Protein AF-A0A2P5BSI5-F1 (afdb_monomer_lite)

Organism: Trema orientale (NCBI:txid63057)

Secondary structure (DSSP, 8-state):
--HHHHHHHHHHTT----------S-TT--S-THHHHHHHHHHHHHHHHHHHHHS-TTGGGSSSSSS---------

Sequence (76 aa):
MESSAIVMTSLSNGSPVIVIRGISNLAGSTEKSAVFESLAAINTAIAVVEFLKELPADTVRTGVGLHGTWNHPMTS

InterPro domains:
  IPR035994 Nucleoside phosphorylase superfamily [G3DSA:3.40.50.1580] (1-57)
  IPR035994 Nucleoside phosphorylase superfamily [SSF53167] (1-53)

pLDDT: mean 74.38, std 17.89, range [36.84, 94.38]

Structure (mmCIF, N/CA/C/O backbone):
data_AF-A0A2P5BSI5-F1
#
_entry.id   AF-A0A2P5BSI5-F1
#
loop_
_atom_site.group_PDB
_atom_site.id
_atom_site.type_symbol
_atom_site.label_atom_id
_atom_site.label_alt_id
_atom_site.label_comp_id
_atom_site.label_asym_id
_atom_site.label_entity_id
_atom_site.label_seq_id
_atom_site.pdbx_PDB_ins_code
_atom_site.Cartn_x
_atom_site.Cartn_y
_atom_site.Cartn_z
_atom_site.occupancy
_atom_site.B_iso_or_equiv
_atom_site.auth_seq_id
_atom_site.auth_comp_id
_atom_site.auth_asym_id
_atom_site.auth_atom_id
_atom_site.pdbx_PDB_model_num
ATOM 1 N N . MET A 1 1 ? 2.412 -6.399 -9.134 1.00 59.81 1 MET A N 1
ATOM 2 C CA . MET A 1 1 ? 1.050 -6.835 -9.524 1.00 59.81 1 MET A CA 1
ATOM 3 C C . MET A 1 1 ? 0.221 -7.351 -8.325 1.00 59.81 1 MET A C 1
ATOM 5 O O . MET A 1 1 ? -0.618 -8.220 -8.468 1.00 59.81 1 MET A O 1
ATOM 9 N N . GLU A 1 2 ? 0.380 -6.787 -7.130 1.00 84.19 2 GLU A N 1
ATOM 10 C CA . GLU A 1 2 ? -0.084 -7.373 -5.856 1.00 84.19 2 GLU A CA 1
ATOM 11 C C . GLU A 1 2 ? -1.229 -6.573 -5.217 1.00 84.19 2 GLU A C 1
ATOM 13 O O . GLU A 1 2 ? -1.975 -7.076 -4.383 1.00 84.19 2 GLU A O 1
ATOM 18 N N . SER A 1 3 ? -1.373 -5.298 -5.589 1.00 83.62 3 SER A N 1
ATOM 19 C CA . SER A 1 3 ? -2.236 -4.348 -4.880 1.00 83.62 3 SER A CA 1
ATOM 20 C C . SER A 1 3 ? -3.714 -4.659 -5.004 1.00 83.62 3 SER A C 1
ATOM 22 O O . SER A 1 3 ? -4.446 -4.401 -4.062 1.00 83.62 3 SER A O 1
ATOM 24 N N . SER A 1 4 ? -4.165 -5.202 -6.133 1.00 83.62 4 SER A N 1
ATOM 25 C CA . SER A 1 4 ? -5.574 -5.554 -6.332 1.00 83.62 4 SER A CA 1
ATOM 26 C C . SER A 1 4 ? -6.013 -6.674 -5.391 1.00 83.62 4 SER A C 1
ATOM 28 O O . SER A 1 4 ? -7.075 -6.574 -4.786 1.00 83.62 4 SER A O 1
ATOM 30 N N . ALA A 1 5 ? -5.178 -7.700 -5.206 1.00 88.12 5 ALA A N 1
ATOM 31 C CA . ALA A 1 5 ? -5.452 -8.789 -4.272 1.00 88.12 5 ALA A CA 1
ATOM 32 C C . ALA A 1 5 ? -5.471 -8.296 -2.816 1.00 88.12 5 ALA A C 1
ATOM 34 O O . ALA A 1 5 ? -6.364 -8.662 -2.049 1.00 88.12 5 ALA A O 1
ATOM 35 N N . ILE A 1 6 ? -4.526 -7.419 -2.454 1.00 88.56 6 ILE A N 1
ATOM 36 C CA . ILE A 1 6 ? -4.471 -6.802 -1.121 1.00 88.56 6 ILE A CA 1
ATOM 37 C C . ILE A 1 6 ? -5.725 -5.957 -0.877 1.00 88.56 6 ILE A C 1
ATOM 39 O O . ILE A 1 6 ? -6.407 -6.159 0.121 1.00 88.56 6 ILE A O 1
ATOM 43 N N . VAL A 1 7 ? -6.081 -5.073 -1.814 1.00 90.38 7 VAL A N 1
ATOM 44 C CA . VAL A 1 7 ? -7.265 -4.208 -1.698 1.00 90.38 7 VAL A CA 1
ATOM 45 C C . VAL A 1 7 ? -8.545 -5.033 -1.594 1.00 90.38 7 VAL A C 1
ATOM 47 O O . VAL A 1 7 ? -9.350 -4.782 -0.704 1.00 90.38 7 VAL A O 1
ATOM 50 N N . MET A 1 8 ? -8.714 -6.056 -2.435 1.00 90.06 8 MET A N 1
ATOM 51 C CA . MET A 1 8 ? -9.885 -6.939 -2.387 1.00 90.06 8 MET A CA 1
ATOM 52 C C . MET A 1 8 ? -10.010 -7.649 -1.032 1.00 90.06 8 MET A C 1
ATOM 54 O O . MET A 1 8 ? -11.103 -7.739 -0.469 1.00 90.06 8 MET A O 1
ATOM 58 N N . THR A 1 9 ? -8.888 -8.115 -0.482 1.00 92.12 9 THR A N 1
ATOM 59 C CA . THR A 1 9 ? -8.856 -8.794 0.820 1.00 92.12 9 THR A CA 1
ATOM 60 C C . THR A 1 9 ? -9.166 -7.827 1.963 1.00 92.12 9 THR A C 1
ATOM 62 O O . THR A 1 9 ? -9.989 -8.142 2.821 1.00 92.12 9 THR A O 1
ATOM 65 N N . SER A 1 10 ? -8.558 -6.638 1.979 1.00 89.19 10 SER A N 1
ATOM 66 C CA . SER A 1 10 ? -8.802 -5.623 3.012 1.00 89.19 10 SER A CA 1
ATOM 67 C C . SER A 1 10 ? -10.247 -5.124 2.999 1.00 89.19 10 SER A C 1
ATOM 69 O O . SER A 1 10 ? -10.864 -5.050 4.060 1.00 89.19 10 SER A O 1
ATOM 71 N N . LEU A 1 11 ? -10.811 -4.879 1.809 1.00 88.31 11 LEU A N 1
ATOM 72 C CA . LEU A 1 11 ? -12.221 -4.516 1.639 1.00 88.31 11 LEU A CA 1
ATOM 73 C C . LEU A 1 11 ? -13.151 -5.614 2.162 1.00 88.31 11 LEU A C 1
ATOM 75 O O . LEU A 1 11 ? -14.085 -5.320 2.902 1.00 88.31 11 LEU A O 1
ATOM 79 N N . SER A 1 12 ? -12.860 -6.879 1.844 1.00 90.94 12 SER A N 1
ATOM 80 C CA . SER A 1 12 ? -13.659 -8.019 2.319 1.00 90.94 12 SER A CA 1
ATOM 81 C C . SER A 1 12 ? -13.632 -8.174 3.846 1.00 90.94 12 SER A C 1
ATOM 83 O O . SER A 1 12 ? -14.565 -8.728 4.416 1.00 90.94 12 SER A O 1
ATOM 85 N N . ASN A 1 13 ? -12.590 -7.667 4.516 1.00 91.62 13 ASN A N 1
ATOM 86 C CA . ASN A 1 13 ? -12.450 -7.684 5.976 1.00 91.62 13 ASN A CA 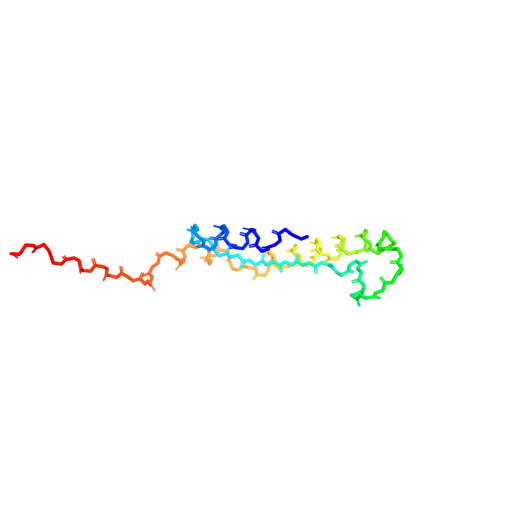1
ATOM 87 C C . ASN A 1 13 ? -12.872 -6.363 6.653 1.00 91.62 13 ASN A C 1
ATOM 89 O O . ASN A 1 13 ? -12.669 -6.208 7.855 1.00 91.62 13 ASN A O 1
ATOM 93 N N . GLY A 1 14 ? -13.425 -5.396 5.909 1.00 89.19 14 GLY A N 1
ATOM 94 C CA . GLY A 1 14 ? -13.855 -4.104 6.461 1.00 89.19 14 GLY A CA 1
ATOM 95 C C . GLY A 1 14 ? -12.708 -3.211 6.950 1.00 89.19 14 GLY A C 1
ATOM 96 O O . GLY A 1 14 ? -12.930 -2.323 7.771 1.00 89.19 14 GLY A O 1
ATOM 97 N N . SER A 1 15 ? -11.482 -3.442 6.474 1.00 88.44 15 SER A N 1
ATOM 98 C CA . SER A 1 15 ? -10.309 -2.657 6.861 1.00 88.44 15 SER A CA 1
ATOM 99 C C . SER A 1 15 ? -10.039 -1.543 5.841 1.00 88.44 15 SER A C 1
ATOM 101 O O . SER A 1 15 ? -9.951 -1.838 4.642 1.00 88.44 15 SER A O 1
ATOM 103 N N . PRO A 1 16 ? -9.888 -0.273 6.269 1.00 87.12 16 PRO A N 1
ATOM 104 C CA . PRO A 1 16 ? -9.523 0.814 5.368 1.00 87.12 16 PRO A CA 1
ATOM 105 C C . PRO A 1 16 ? -8.149 0.541 4.748 1.00 87.12 16 PRO A C 1
ATOM 107 O O . PRO A 1 16 ? -7.185 0.224 5.443 1.00 87.12 16 PRO A O 1
ATOM 110 N N . VAL A 1 17 ? -8.058 0.659 3.423 1.00 89.12 17 VAL A N 1
ATOM 111 C CA . VAL A 1 17 ? -6.852 0.314 2.663 1.00 89.12 17 VAL A CA 1
ATOM 112 C C . VAL A 1 17 ? -6.526 1.390 1.635 1.00 89.12 17 VAL A C 1
ATOM 114 O O . VAL A 1 17 ? -7.399 1.878 0.922 1.00 89.12 17 VAL A O 1
ATOM 117 N N . ILE A 1 18 ? -5.244 1.731 1.541 1.00 91.44 18 ILE A N 1
ATOM 118 C CA . ILE A 1 18 ? -4.677 2.593 0.504 1.00 91.44 18 ILE A CA 1
ATOM 119 C C . ILE A 1 18 ? -3.395 1.948 -0.020 1.00 91.44 18 ILE A C 1
ATOM 121 O O . ILE A 1 18 ? -2.662 1.294 0.720 1.00 91.44 18 ILE A O 1
ATOM 125 N N . VAL A 1 19 ? -3.128 2.114 -1.313 1.00 89.94 19 VAL A N 1
ATOM 126 C CA . VAL A 1 19 ? -1.930 1.586 -1.969 1.00 89.94 19 VAL A CA 1
ATOM 127 C C . VAL A 1 19 ? -1.087 2.755 -2.454 1.00 89.94 19 VAL A C 1
ATOM 129 O O . VAL A 1 19 ? -1.523 3.513 -3.316 1.00 89.94 19 VAL A O 1
ATOM 132 N N . ILE A 1 20 ? 0.138 2.857 -1.942 1.00 90.06 20 ILE A N 1
ATOM 133 C CA . ILE A 1 20 ? 1.149 3.819 -2.392 1.00 90.06 20 ILE A CA 1
ATOM 134 C C . ILE A 1 20 ? 2.217 3.033 -3.155 1.00 90.06 20 ILE A C 1
ATOM 136 O O . ILE A 1 20 ? 2.763 2.057 -2.640 1.00 90.06 20 ILE A O 1
ATOM 140 N N . ARG A 1 21 ? 2.483 3.412 -4.407 1.00 85.00 21 ARG A N 1
ATOM 141 C CA . ARG A 1 21 ? 3.449 2.736 -5.286 1.00 85.00 21 ARG A CA 1
ATOM 142 C C . ARG A 1 21 ? 4.373 3.753 -5.936 1.00 85.00 21 ARG A C 1
ATOM 144 O O . ARG A 1 21 ? 3.909 4.741 -6.497 1.00 85.00 21 ARG A O 1
ATOM 151 N N . GLY A 1 22 ? 5.666 3.460 -5.912 1.00 83.38 22 GLY A N 1
ATOM 152 C CA . GLY A 1 22 ? 6.679 4.188 -6.662 1.00 83.38 22 GLY A CA 1
ATOM 153 C C . GLY A 1 2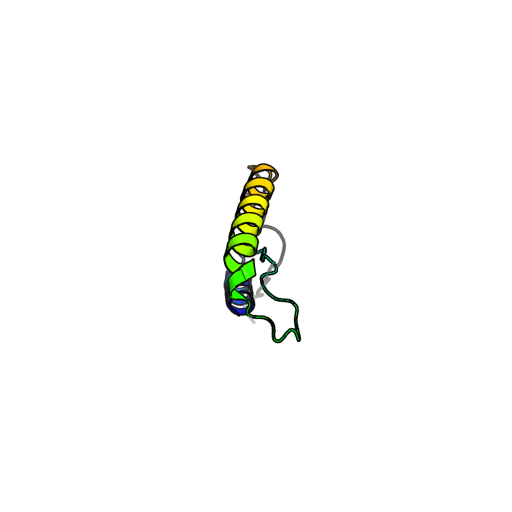2 ? 6.684 3.767 -8.124 1.00 83.38 22 GLY A C 1
ATOM 154 O O . GLY A 1 22 ? 6.414 2.612 -8.460 1.00 83.38 22 GLY A O 1
ATOM 155 N N . ILE A 1 23 ? 7.006 4.712 -9.001 1.00 83.38 23 ILE A N 1
ATOM 156 C CA . ILE A 1 23 ? 7.126 4.461 -10.435 1.00 83.38 23 ILE A CA 1
ATOM 157 C C . ILE A 1 23 ? 8.556 3.993 -10.713 1.00 83.38 23 ILE A C 1
ATOM 159 O O . ILE A 1 23 ? 9.486 4.793 -10.699 1.00 83.38 23 ILE A O 1
ATOM 163 N N . SER A 1 24 ? 8.730 2.691 -10.943 1.00 75.12 24 SER A N 1
ATOM 164 C CA . SER A 1 24 ? 10.013 2.078 -11.330 1.00 75.12 24 SER A CA 1
ATOM 165 C C . SER A 1 24 ? 10.130 1.803 -12.831 1.00 75.12 24 SER A C 1
ATOM 167 O O . SER A 1 24 ? 11.209 1.468 -13.317 1.00 75.12 24 SER A O 1
ATOM 169 N N . ASN A 1 25 ? 9.026 1.915 -13.572 1.00 72.56 25 ASN A N 1
ATOM 170 C CA . ASN A 1 25 ? 8.990 1.730 -15.015 1.00 72.56 25 ASN A CA 1
ATOM 171 C C . ASN A 1 25 ? 7.909 2.607 -15.648 1.00 72.56 25 ASN A C 1
ATOM 173 O O . ASN A 1 25 ? 6.810 2.734 -15.103 1.00 72.56 25 ASN A O 1
ATOM 177 N N . LEU A 1 26 ? 8.199 3.147 -16.828 1.00 74.69 26 LEU A N 1
ATOM 178 C CA . LEU A 1 26 ? 7.197 3.782 -17.673 1.00 74.69 26 LEU A CA 1
ATOM 179 C C . LEU A 1 26 ? 6.447 2.694 -18.458 1.00 74.69 26 LEU A C 1
ATOM 181 O O . LEU A 1 26 ? 7.062 1.840 -19.094 1.00 74.69 26 LEU A O 1
ATOM 185 N N . ALA A 1 27 ? 5.114 2.700 -18.417 1.00 69.62 27 ALA A N 1
ATOM 186 C CA . ALA A 1 27 ? 4.312 1.714 -19.140 1.00 69.62 27 ALA A CA 1
ATOM 187 C C . ALA A 1 27 ? 4.571 1.808 -20.658 1.00 69.62 27 ALA A C 1
ATOM 189 O O . ALA A 1 27 ? 4.426 2.876 -21.245 1.00 69.62 27 ALA A O 1
ATOM 190 N N . GLY A 1 28 ? 4.964 0.692 -21.280 1.00 67.19 28 GLY A N 1
ATOM 191 C CA . GLY A 1 28 ? 5.333 0.632 -22.703 1.00 67.19 28 GLY A CA 1
ATOM 192 C C . GLY A 1 28 ? 6.814 0.891 -23.000 1.00 67.19 28 GLY A C 1
ATOM 193 O O . GLY A 1 28 ? 7.232 0.750 -24.145 1.00 67.19 28 GLY A O 1
ATOM 194 N N . SER A 1 29 ? 7.614 1.220 -21.985 1.00 69.69 29 SER A N 1
ATOM 195 C CA . SER A 1 29 ? 9.065 1.329 -22.102 1.00 69.69 29 SER A CA 1
ATOM 196 C C . SER A 1 29 ? 9.726 -0.051 -22.143 1.00 69.69 29 SER A C 1
ATOM 198 O O . SER A 1 29 ? 9.412 -0.920 -21.325 1.00 69.69 29 SER A O 1
ATOM 200 N N . THR A 1 30 ? 10.660 -0.242 -23.075 1.00 64.88 30 THR A N 1
ATOM 201 C CA . THR A 1 30 ? 11.537 -1.424 -23.144 1.00 64.88 30 THR A CA 1
ATOM 202 C C . THR A 1 30 ? 12.776 -1.290 -22.259 1.00 64.88 30 THR A C 1
ATOM 204 O O . THR A 1 30 ? 13.541 -2.248 -22.121 1.00 64.88 30 THR A O 1
ATOM 207 N N . GLU A 1 31 ? 12.985 -0.114 -21.657 1.00 65.69 31 GLU A N 1
ATOM 208 C CA . GLU A 1 31 ? 14.140 0.162 -20.808 1.00 65.69 31 GLU A CA 1
ATOM 209 C C . GLU A 1 31 ? 14.103 -0.697 -19.531 1.00 65.69 31 GLU A C 1
ATOM 211 O O . GLU A 1 31 ? 13.060 -0.914 -18.909 1.00 65.69 31 GLU A O 1
ATOM 216 N N . LYS A 1 32 ? 15.269 -1.187 -19.103 1.00 59.47 32 LYS A N 1
ATOM 217 C CA . LYS A 1 32 ? 15.394 -2.122 -17.978 1.00 59.47 32 LYS A CA 1
ATOM 218 C C . LYS A 1 32 ? 14.976 -1.451 -16.656 1.00 59.47 32 LYS A C 1
ATOM 220 O O . LYS A 1 32 ? 15.715 -0.645 -16.099 1.00 59.47 32 LYS A O 1
ATOM 225 N N . SER A 1 33 ? 13.817 -1.850 -16.124 1.00 61.69 33 SER A N 1
ATOM 226 C CA . SER A 1 33 ? 13.187 -1.315 -14.898 1.00 61.69 33 SER A CA 1
ATOM 227 C C . SER A 1 33 ? 14.073 -1.326 -13.636 1.00 61.69 33 SER A C 1
ATOM 229 O O . SER A 1 33 ? 13.849 -0.533 -12.724 1.00 61.69 33 SER A O 1
ATOM 231 N N . ALA A 1 34 ? 15.115 -2.163 -13.596 1.00 63.81 34 ALA A N 1
ATOM 232 C CA . ALA A 1 34 ? 16.006 -2.319 -12.442 1.00 63.81 34 ALA A CA 1
ATOM 233 C C . ALA A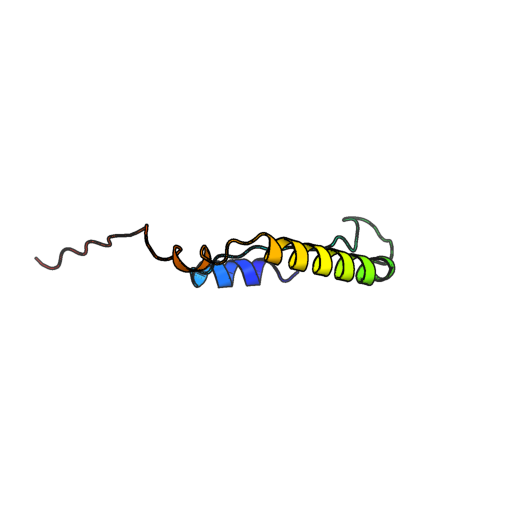 1 34 ? 16.754 -1.030 -12.041 1.00 63.81 34 ALA A C 1
ATOM 235 O O . ALA A 1 34 ? 17.129 -0.872 -10.883 1.00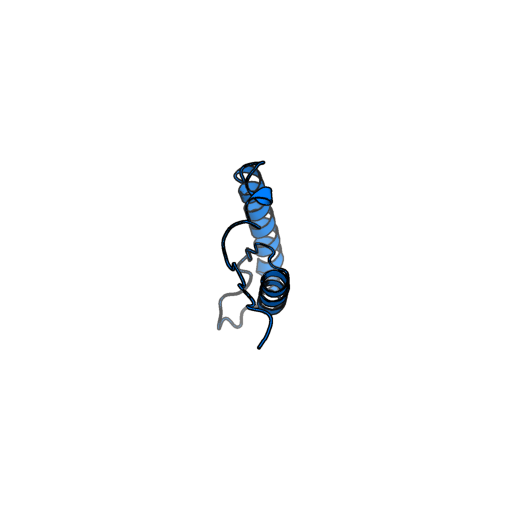 63.81 34 ALA A O 1
ATOM 236 N N . VAL A 1 35 ? 16.969 -0.093 -12.974 1.00 69.81 35 VAL A N 1
ATOM 237 C CA . VAL A 1 35 ? 17.713 1.152 -12.695 1.00 69.81 35 VAL A CA 1
ATOM 238 C C . VAL A 1 35 ? 16.933 2.080 -11.756 1.00 69.81 35 VAL A C 1
ATOM 240 O O . VAL A 1 35 ? 17.524 2.744 -10.908 1.00 69.81 35 VAL A O 1
ATOM 243 N N . PHE A 1 36 ? 15.603 2.097 -11.869 1.00 77.00 36 PHE A N 1
ATOM 244 C CA . PHE A 1 36 ? 14.734 2.968 -11.073 1.00 77.00 36 PHE A CA 1
ATOM 245 C C . PHE A 1 36 ? 13.998 2.230 -9.956 1.00 77.00 36 PHE A C 1
ATOM 247 O O . PHE A 1 36 ? 13.285 2.859 -9.181 1.00 77.00 36 PHE A O 1
ATOM 254 N N . GLU A 1 37 ? 14.180 0.916 -9.834 1.00 79.06 37 GLU A N 1
ATOM 255 C CA . GLU A 1 37 ? 13.516 0.098 -8.819 1.00 79.06 37 GLU A CA 1
ATOM 256 C C . GLU A 1 37 ? 13.903 0.525 -7.396 1.00 79.06 37 GLU A C 1
ATOM 258 O O . GLU A 1 37 ? 13.028 0.766 -6.563 1.00 79.06 37 GLU A O 1
ATOM 263 N N . SER A 1 38 ? 15.196 0.751 -7.143 1.00 82.81 38 SER A N 1
ATOM 264 C CA . SER A 1 38 ? 15.685 1.240 -5.846 1.00 82.81 38 SER A CA 1
ATOM 265 C C . SER A 1 38 ? 15.179 2.650 -5.518 1.00 82.81 38 SER A C 1
ATOM 267 O O . SER A 1 38 ? 14.803 2.926 -4.381 1.00 82.81 38 SER A O 1
ATOM 269 N N . LEU A 1 39 ? 15.121 3.542 -6.514 1.00 85.56 39 LEU A N 1
ATOM 270 C CA . LEU A 1 39 ? 14.595 4.904 -6.354 1.00 85.56 39 LEU A CA 1
ATOM 271 C C . LEU A 1 39 ? 13.090 4.896 -6.080 1.00 85.56 39 LEU A C 1
ATOM 273 O O . LEU A 1 39 ? 12.616 5.597 -5.188 1.00 85.56 39 LEU A O 1
ATOM 277 N N . ALA A 1 40 ? 12.340 4.071 -6.809 1.00 85.38 40 ALA 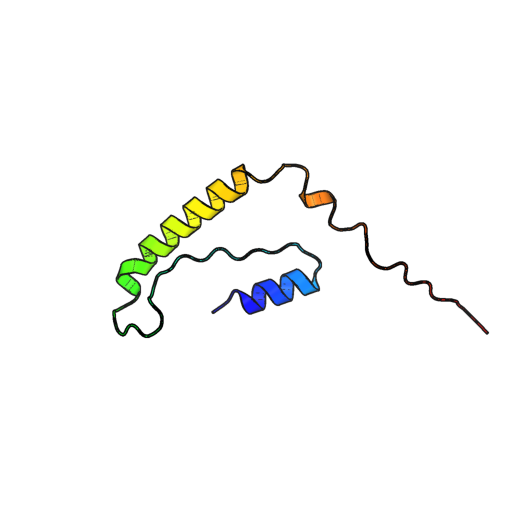A N 1
ATOM 278 C CA . ALA A 1 40 ? 10.917 3.881 -6.589 1.00 85.38 40 ALA A CA 1
ATOM 279 C C . ALA A 1 40 ? 10.647 3.344 -5.180 1.00 85.38 40 ALA A C 1
ATOM 281 O O . ALA A 1 40 ? 9.751 3.853 -4.508 1.00 85.38 40 ALA A O 1
ATOM 282 N N . ALA A 1 41 ? 11.437 2.379 -4.700 1.00 87.12 41 ALA A N 1
ATOM 283 C CA . ALA A 1 41 ? 11.311 1.845 -3.348 1.00 87.12 41 ALA A CA 1
ATOM 284 C C . ALA A 1 41 ? 11.580 2.913 -2.274 1.00 87.12 41 ALA A C 1
ATOM 286 O O . ALA A 1 41 ? 10.748 3.100 -1.385 1.00 87.12 41 ALA A O 1
ATOM 287 N N . ILE A 1 42 ? 12.687 3.659 -2.385 1.00 91.62 42 ILE A N 1
ATOM 288 C CA . ILE A 1 42 ? 13.052 4.714 -1.421 1.00 91.62 42 ILE A CA 1
ATOM 289 C C . ILE A 1 42 ? 11.994 5.821 -1.397 1.00 91.62 42 ILE A C 1
ATOM 291 O O . ILE A 1 42 ? 11.504 6.181 -0.328 1.00 91.62 42 ILE A O 1
ATOM 295 N N . ASN A 1 43 ? 11.583 6.318 -2.565 1.00 90.56 43 ASN A N 1
ATOM 296 C CA . ASN A 1 43 ? 10.581 7.382 -2.650 1.00 90.56 43 ASN A CA 1
ATOM 297 C C . ASN A 1 43 ? 9.218 6.924 -2.116 1.00 90.56 43 ASN A C 1
ATOM 299 O O . ASN A 1 43 ? 8.531 7.693 -1.447 1.00 90.56 43 ASN A O 1
ATOM 303 N N . THR A 1 44 ? 8.849 5.660 -2.350 1.00 92.38 44 THR A N 1
ATOM 304 C CA . THR A 1 44 ? 7.632 5.077 -1.764 1.00 92.38 44 THR A CA 1
ATOM 305 C C . THR A 1 44 ? 7.728 5.030 -0.246 1.00 92.38 44 THR A C 1
ATOM 307 O O . THR A 1 44 ? 6.786 5.430 0.430 1.00 92.38 44 THR A O 1
ATOM 310 N N . ALA A 1 45 ? 8.857 4.573 0.301 1.00 92.06 45 ALA A N 1
ATOM 311 C CA . ALA A 1 45 ? 9.049 4.480 1.745 1.00 92.06 45 ALA A CA 1
ATOM 312 C C . ALA A 1 45 ? 8.971 5.857 2.417 1.00 92.06 45 ALA A C 1
ATOM 314 O O . ALA A 1 45 ? 8.291 6.002 3.430 1.00 92.06 45 ALA A O 1
ATOM 315 N N . ILE A 1 46 ? 9.597 6.877 1.822 1.00 94.19 46 ILE A N 1
ATOM 316 C CA . ILE A 1 46 ? 9.520 8.259 2.312 1.00 94.19 46 ILE A CA 1
ATOM 317 C C . ILE A 1 46 ? 8.069 8.748 2.296 1.00 94.19 46 ILE A C 1
ATOM 319 O O . ILE A 1 46 ? 7.581 9.233 3.313 1.00 94.19 46 ILE A O 1
ATOM 323 N N . ALA A 1 47 ? 7.354 8.562 1.182 1.00 93.00 47 ALA A N 1
ATOM 324 C CA . ALA A 1 47 ? 5.957 8.977 1.067 1.00 93.00 47 ALA A CA 1
ATOM 325 C C . ALA A 1 47 ? 5.051 8.282 2.097 1.00 93.00 47 ALA A C 1
ATOM 327 O O . ALA A 1 47 ? 4.182 8.924 2.678 1.00 93.00 47 ALA A O 1
ATOM 328 N N . VAL A 1 48 ? 5.268 6.989 2.362 1.00 93.31 48 VAL A N 1
ATOM 329 C CA . VAL A 1 48 ? 4.528 6.240 3.390 1.00 93.31 48 VAL A CA 1
ATOM 330 C C . VAL A 1 48 ? 4.821 6.790 4.785 1.00 93.31 48 VAL A C 1
ATOM 332 O O . VAL A 1 48 ? 3.893 6.991 5.560 1.00 93.31 48 VAL A O 1
ATOM 335 N N . VA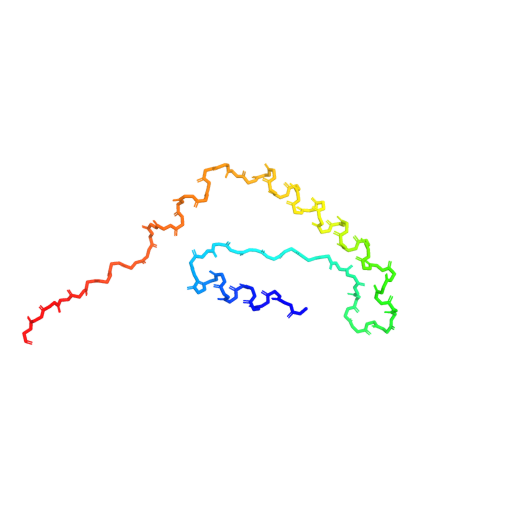L A 1 49 ? 6.087 7.052 5.117 1.00 94.38 49 VAL A N 1
ATOM 336 C CA . VAL A 1 49 ? 6.464 7.580 6.437 1.00 94.38 49 VAL A CA 1
ATOM 337 C C . VAL A 1 49 ? 5.871 8.967 6.670 1.00 94.38 49 VAL A C 1
ATOM 339 O O . VAL A 1 49 ? 5.326 9.212 7.743 1.00 94.38 49 VAL A O 1
ATOM 342 N N . GLU A 1 50 ? 5.940 9.857 5.682 1.00 93.56 50 GLU A N 1
ATOM 343 C CA . GLU A 1 50 ? 5.321 11.186 5.766 1.00 93.56 50 GLU A CA 1
ATOM 344 C C . GLU A 1 50 ? 3.797 11.079 5.886 1.00 93.56 50 GLU A C 1
ATOM 346 O O . GLU A 1 50 ? 3.204 11.699 6.763 1.00 93.56 50 GLU A O 1
ATOM 351 N N . PHE A 1 51 ? 3.164 10.206 5.100 1.00 90.56 51 PHE A N 1
ATOM 352 C CA . PHE A 1 51 ? 1.727 9.960 5.203 1.00 90.56 51 PHE A CA 1
ATOM 353 C C . PHE A 1 51 ? 1.314 9.483 6.602 1.00 90.56 51 PHE A C 1
ATOM 355 O O . PHE A 1 51 ? 0.341 9.985 7.155 1.00 90.56 51 PHE A O 1
ATOM 362 N N . LEU A 1 52 ? 2.063 8.556 7.208 1.00 90.00 52 LEU A N 1
ATOM 363 C CA . LEU A 1 52 ? 1.775 8.058 8.557 1.00 90.00 52 LEU A CA 1
ATOM 364 C C . LEU A 1 52 ? 1.885 9.145 9.636 1.00 90.00 52 LEU A C 1
ATOM 366 O O . LEU A 1 52 ? 1.178 9.056 10.636 1.00 90.00 52 LEU A O 1
ATOM 370 N N . LYS A 1 53 ? 2.744 10.157 9.451 1.00 91.56 53 LYS A N 1
ATOM 371 C CA . LYS A 1 53 ? 2.867 11.291 10.385 1.00 91.56 53 LYS A CA 1
ATOM 372 C C . LYS A 1 53 ? 1.665 12.235 10.323 1.00 91.56 53 LYS A C 1
ATOM 374 O O . LYS A 1 53 ? 1.297 12.800 11.346 1.00 91.56 53 LYS A O 1
ATOM 379 N N . GLU A 1 54 ? 1.061 12.379 9.146 1.00 89.75 54 GLU A N 1
ATOM 380 C CA . GLU A 1 54 ? -0.120 13.223 8.921 1.00 89.75 54 GLU A CA 1
ATOM 381 C C . GLU A 1 54 ? -1.429 12.543 9.359 1.00 89.75 54 GLU A C 1
ATOM 383 O O . GLU A 1 54 ? -2.476 13.190 9.438 1.00 89.75 54 GLU A O 1
ATOM 388 N N . LEU A 1 55 ? -1.407 11.234 9.643 1.00 86.12 55 LEU A N 1
ATOM 389 C CA . LEU A 1 55 ? -2.604 10.524 10.081 1.00 86.12 55 LEU A CA 1
ATOM 390 C C . LEU A 1 55 ? -3.011 10.948 11.502 1.00 86.12 55 LEU A C 1
ATOM 392 O O . LEU A 1 55 ? -2.209 10.849 12.435 1.00 86.12 55 LEU A O 1
ATOM 396 N N . PRO A 1 56 ? -4.282 11.338 11.719 1.00 83.25 56 PRO A N 1
ATOM 397 C CA . PRO A 1 56 ? -4.773 11.621 13.058 1.00 83.25 56 PRO A CA 1
ATOM 398 C C . PRO A 1 56 ? -4.756 10.338 13.891 1.00 83.25 56 PRO A C 1
ATOM 400 O O . PRO A 1 56 ? -5.319 9.321 13.474 1.00 83.25 56 PRO A O 1
ATOM 403 N N . ALA A 1 57 ? -4.191 10.402 15.099 1.00 69.75 57 ALA A N 1
ATOM 404 C CA . ALA A 1 57 ? -4.078 9.259 16.012 1.00 69.75 57 ALA A CA 1
ATOM 405 C C . ALA A 1 57 ? -5.428 8.571 16.339 1.00 69.75 57 ALA A C 1
ATOM 407 O O . ALA A 1 57 ? -5.444 7.413 16.750 1.00 69.75 57 ALA A O 1
ATOM 408 N N . ASP A 1 58 ? -6.556 9.256 16.115 1.00 62.50 58 ASP A N 1
ATOM 409 C CA . ASP A 1 58 ? -7.903 8.813 16.497 1.00 62.50 58 ASP A CA 1
ATOM 410 C C . ASP A 1 58 ? -8.751 8.206 15.355 1.00 62.50 58 ASP A C 1
ATOM 412 O O . ASP A 1 58 ? -9.813 7.634 15.595 1.00 62.50 58 ASP A O 1
ATOM 416 N N . THR A 1 59 ? -8.311 8.264 14.091 1.00 56.56 59 THR A N 1
ATOM 417 C CA . THR A 1 59 ? -9.199 7.919 12.948 1.00 56.56 59 THR A CA 1
ATOM 418 C C . THR A 1 59 ? -9.385 6.408 12.731 1.00 56.56 59 THR A C 1
ATOM 420 O O . THR A 1 59 ? -10.317 5.977 12.057 1.00 56.56 59 THR A O 1
ATOM 423 N N . VAL A 1 60 ? -8.565 5.557 13.356 1.00 55.19 60 VAL A N 1
ATOM 424 C CA . VAL A 1 60 ? -8.647 4.091 13.180 1.00 55.19 60 VAL A CA 1
ATOM 425 C C . VAL A 1 60 ? -9.849 3.468 13.918 1.00 55.19 60 VAL A C 1
ATOM 427 O O . VAL A 1 60 ? -10.214 2.327 13.645 1.00 55.19 60 VAL A O 1
ATOM 430 N N . ARG A 1 61 ? -10.523 4.197 14.824 1.00 47.94 61 ARG A N 1
ATOM 431 C CA . ARG A 1 61 ? -11.593 3.635 15.678 1.00 47.94 61 ARG A CA 1
ATOM 432 C C . ARG A 1 61 ? -13.026 3.913 15.212 1.00 47.94 61 ARG A C 1
ATOM 434 O O . ARG A 1 61 ? -13.950 3.383 15.821 1.00 47.94 61 ARG A O 1
ATOM 441 N N . THR A 1 62 ? -13.244 4.692 14.151 1.00 51.28 62 THR A N 1
ATOM 442 C CA . THR A 1 62 ? -14.601 5.119 13.737 1.00 51.28 62 THR A CA 1
ATOM 443 C C . THR A 1 62 ? -15.128 4.451 12.460 1.00 51.28 62 THR A C 1
ATOM 445 O O . THR A 1 62 ? -16.247 4.732 12.040 1.00 51.28 62 THR A O 1
ATOM 448 N N . GLY A 1 63 ? -14.384 3.506 11.872 1.00 47.34 63 GLY A N 1
ATOM 449 C CA . GLY A 1 63 ? -14.803 2.760 10.674 1.00 47.34 63 GLY A CA 1
ATOM 450 C C . GLY A 1 63 ? -15.848 1.654 10.898 1.00 47.34 63 GLY A C 1
ATOM 451 O O . GLY A 1 63 ? -16.345 1.093 9.927 1.00 47.34 63 GLY A O 1
ATOM 452 N N . VAL A 1 64 ? -16.220 1.344 12.145 1.00 52.19 64 VAL A N 1
ATOM 453 C CA . VAL A 1 64 ? -17.269 0.359 12.469 1.00 52.19 64 VAL A CA 1
ATOM 454 C C . VAL A 1 64 ? -18.406 1.083 13.181 1.00 52.19 64 VAL A C 1
ATOM 456 O O . VAL A 1 64 ? -18.483 1.088 14.406 1.00 52.19 64 VAL A O 1
ATOM 459 N N . GLY A 1 65 ? -19.262 1.768 12.421 1.00 45.44 65 GLY A N 1
ATOM 460 C CA . GLY A 1 65 ? -20.347 2.529 13.040 1.00 45.44 65 GLY A CA 1
ATOM 461 C C . GLY A 1 65 ? -21.538 2.922 12.180 1.00 45.44 65 GLY A C 1
ATOM 462 O O . GLY A 1 65 ? -22.560 3.241 12.770 1.00 45.44 65 GLY A O 1
ATOM 463 N N . LEU A 1 66 ? -21.483 2.916 10.841 1.00 50.22 66 LEU A N 1
ATOM 464 C CA . LEU A 1 66 ? -22.599 3.458 10.046 1.00 50.22 66 LEU A CA 1
ATOM 465 C C . LEU A 1 66 ? -22.790 2.784 8.674 1.00 50.22 66 LEU A C 1
ATOM 467 O O . LEU A 1 66 ? -22.640 3.447 7.655 1.00 50.22 66 LEU A O 1
ATOM 471 N N . HIS A 1 67 ? -23.182 1.504 8.623 1.00 41.34 67 HIS A N 1
ATOM 472 C CA . HIS A 1 67 ? -24.105 1.028 7.574 1.00 41.34 67 HIS A CA 1
ATOM 473 C C . HIS A 1 67 ? -24.642 -0.383 7.867 1.00 41.34 67 HIS A C 1
ATOM 475 O O . HIS A 1 67 ? -23.880 -1.344 7.872 1.00 41.34 67 HIS A O 1
ATOM 481 N N . GLY A 1 68 ? -25.961 -0.512 8.048 1.00 36.84 68 GLY A N 1
ATOM 482 C CA . GLY A 1 68 ? -26.658 -1.801 7.998 1.00 36.84 68 GLY A CA 1
ATOM 483 C C . GLY A 1 68 ? -27.324 -2.240 9.298 1.00 36.84 68 GLY A C 1
ATOM 484 O O . GLY A 1 68 ? -26.964 -3.263 9.872 1.00 36.84 68 GLY A O 1
ATOM 485 N N . THR A 1 69 ? -28.368 -1.530 9.723 1.00 40.97 69 THR A N 1
ATOM 486 C CA . THR A 1 69 ? -29.460 -2.153 10.479 1.00 40.97 69 THR A CA 1
ATOM 487 C C . THR A 1 69 ? -30.117 -3.207 9.581 1.00 40.97 69 THR A C 1
ATOM 489 O O . THR A 1 69 ? -31.071 -2.914 8.859 1.00 40.97 69 THR A O 1
ATOM 492 N N . TRP A 1 70 ? -29.590 -4.432 9.579 1.00 39.78 70 TRP A N 1
ATOM 493 C CA . TRP A 1 70 ? -30.318 -5.597 9.083 1.00 39.78 70 TRP A CA 1
ATOM 494 C C . TRP A 1 70 ? -31.418 -5.922 10.092 1.00 39.78 70 TRP A C 1
ATOM 496 O O . TRP A 1 70 ? -31.245 -6.727 11.004 1.00 39.78 70 TRP A O 1
ATOM 506 N N . ASN A 1 71 ? -32.559 -5.251 9.937 1.00 41.12 71 ASN A N 1
ATOM 507 C CA . ASN A 1 71 ? -33.812 -5.709 10.516 1.00 41.12 71 ASN A CA 1
ATOM 508 C C . ASN A 1 71 ? -34.200 -7.009 9.802 1.00 41.12 71 ASN A C 1
ATOM 510 O O . ASN A 1 71 ? -34.774 -6.986 8.716 1.00 41.12 71 ASN A O 1
ATOM 514 N N . HIS A 1 72 ? -33.889 -8.145 10.419 1.00 50.28 72 HIS A N 1
ATOM 515 C CA . HIS A 1 72 ? -34.671 -9.359 10.228 1.00 50.28 72 HIS A CA 1
ATOM 516 C C . HIS A 1 72 ? -35.990 -9.201 10.997 1.00 50.28 72 HIS A C 1
ATOM 518 O O . HIS A 1 72 ? -35.947 -9.132 12.226 1.00 50.28 72 HIS A O 1
ATOM 524 N N . PRO A 1 73 ? -37.169 -9.216 10.356 1.00 45.75 73 PRO A N 1
ATOM 525 C CA . PRO A 1 73 ? -38.362 -9.678 11.037 1.00 45.75 73 PRO A CA 1
ATOM 526 C C . PRO A 1 73 ? -38.354 -11.213 11.051 1.00 45.75 73 PRO A C 1
ATOM 528 O O . PRO A 1 73 ? -38.460 -11.878 10.021 1.00 45.75 73 PRO A O 1
ATOM 531 N N . MET A 1 74 ? -38.190 -11.764 12.252 1.00 46.66 74 MET A N 1
ATOM 532 C CA . MET A 1 74 ? -38.612 -13.117 12.596 1.00 46.66 74 MET A CA 1
ATOM 533 C C . MET A 1 74 ? -40.134 -13.262 12.391 1.00 46.66 74 MET A C 1
ATOM 535 O O . MET A 1 74 ? -40.899 -12.396 12.805 1.00 46.66 74 MET A O 1
ATOM 539 N N . THR A 1 75 ? -40.522 -14.405 11.812 1.00 51.66 75 THR A N 1
ATOM 540 C CA . THR A 1 75 ? -41.807 -15.128 11.943 1.00 51.66 75 THR A CA 1
ATOM 541 C C . THR A 1 75 ? -43.113 -14.459 11.492 1.00 51.66 75 THR A C 1
ATOM 543 O O . THR A 1 75 ? -43.670 -13.611 12.188 1.00 51.66 75 THR A O 1
ATOM 546 N N . SER A 1 76 ? -43.713 -15.009 10.432 1.00 44.81 76 SER A N 1
ATOM 547 C CA . SER A 1 76 ? -44.959 -15.807 10.483 1.00 44.81 76 SER A CA 1
ATOM 548 C C . SER A 1 76 ? -45.085 -16.658 9.224 1.00 44.81 76 SER A C 1
ATOM 550 O O . SER A 1 76 ? -44.630 -16.180 8.161 1.00 44.81 76 SER A O 1
#

Foldseek 3Di:
DCVVVVVVVCVVVLHDDDDQWFDQDDVPDPDDSVVCPVVRVVVSVVVVVVVVVPDDPPPRPPSPDDDDPPDDDDDD

Radius of gyration: 19.66 Å; chains: 1; bounding box: 63×29×40 Å